Protein AF-A0A1G6PYT5-F1 (afdb_monomer_lite)

Radius of gyration: 17.28 Å; chains: 1; bounding box: 54×26×44 Å

InterPro domains:
  IPR001789 Signal transduction response regulator, receiver domain [PS50110] (5-76)
  IPR011006 CheY-like superfamily [SSF52172] (4-57)

Structure (mmCIF, N/CA/C/O backbone):
data_AF-A0A1G6PYT5-F1
#
_entry.id   AF-A0A1G6PYT5-F1
#
loop_
_atom_site.group_PDB
_atom_site.id
_atom_site.type_symbol
_atom_site.label_atom_id
_atom_site.label_alt_id
_atom_site.label_comp_id
_atom_site.label_asym_id
_atom_site.label_entity_id
_atom_site.label_seq_id
_atom_site.pdbx_PDB_ins_code
_atom_site.Cartn_x
_atom_site.Cartn_y
_atom_site.Cartn_z
_atom_site.occupancy
_atom_site.B_iso_or_equiv
_atom_site.auth_seq_id
_atom_site.auth_comp_id
_atom_site.auth_asym_id
_atom_site.auth_atom_id
_atom_site.pdbx_PDB_model_num
ATOM 1 N N . MET A 1 1 ? -16.653 -3.140 10.940 1.00 51.78 1 MET A N 1
ATOM 2 C CA . MET A 1 1 ? -15.202 -3.198 10.692 1.00 51.78 1 MET A CA 1
ATOM 3 C C . MET A 1 1 ? -15.056 -4.040 9.446 1.00 51.78 1 MET A C 1
ATOM 5 O O . MET A 1 1 ? -15.629 -5.125 9.428 1.00 51.78 1 MET A O 1
ATOM 9 N N . ALA A 1 2 ? -14.492 -3.504 8.369 1.00 58.75 2 ALA A N 1
ATOM 10 C CA . ALA A 1 2 ? -14.307 -4.303 7.165 1.00 58.75 2 ALA A CA 1
ATOM 11 C C . ALA A 1 2 ? -13.145 -5.274 7.424 1.00 58.75 2 ALA A C 1
ATOM 13 O O . ALA A 1 2 ? -12.019 -4.864 7.672 1.00 58.75 2 ALA A O 1
ATOM 14 N N . GLU A 1 3 ? -13.432 -6.573 7.446 1.00 76.88 3 GLU A N 1
ATOM 15 C CA . GLU A 1 3 ? -12.449 -7.624 7.741 1.00 76.88 3 GLU A CA 1
ATOM 16 C C . GLU A 1 3 ? -11.658 -8.017 6.484 1.00 76.88 3 GLU A C 1
ATOM 18 O O . GLU A 1 3 ? -11.577 -9.190 6.137 1.00 76.88 3 GLU A O 1
ATOM 23 N N . GLY A 1 4 ? -11.135 -7.032 5.753 1.00 91.94 4 GLY A N 1
ATOM 24 C CA . GLY A 1 4 ? -10.462 -7.257 4.475 1.00 91.94 4 GLY A CA 1
ATOM 25 C C . GLY A 1 4 ? -8.949 -7.086 4.546 1.00 91.94 4 GLY A C 1
ATOM 26 O O . GLY A 1 4 ? -8.432 -6.306 5.347 1.00 91.94 4 GLY A O 1
ATOM 27 N N . ASN A 1 5 ? -8.243 -7.748 3.638 1.00 95.44 5 ASN A N 1
ATOM 28 C CA . ASN A 1 5 ? -6.836 -7.538 3.329 1.00 95.44 5 ASN A CA 1
ATOM 29 C C . ASN A 1 5 ? -6.709 -6.857 1.959 1.00 95.44 5 ASN A C 1
ATOM 31 O O . ASN A 1 5 ? -7.287 -7.324 0.974 1.00 95.44 5 ASN A O 1
ATOM 35 N N . ILE A 1 6 ? -5.917 -5.788 1.874 1.00 96.38 6 ILE A N 1
ATOM 36 C CA . ILE A 1 6 ? -5.684 -5.035 0.637 1.00 96.38 6 ILE A CA 1
ATOM 37 C C . ILE A 1 6 ? -4.219 -5.096 0.197 1.00 96.38 6 ILE A C 1
ATOM 39 O O . ILE A 1 6 ? -3.294 -4.911 0.994 1.00 96.38 6 ILE A O 1
ATOM 43 N N . LEU A 1 7 ? -4.018 -5.334 -1.101 1.00 96.81 7 LEU A N 1
ATOM 44 C CA . LEU A 1 7 ? -2.745 -5.134 -1.790 1.00 96.81 7 LEU A CA 1
ATOM 45 C C . LEU A 1 7 ? -2.837 -3.878 -2.663 1.00 96.81 7 LEU A C 1
ATOM 47 O O . LEU A 1 7 ? -3.695 -3.798 -3.538 1.00 96.81 7 LEU A O 1
ATOM 51 N N . ILE A 1 8 ? -1.943 -2.919 -2.448 1.00 96.00 8 ILE A N 1
ATOM 52 C CA . ILE A 1 8 ? -1.863 -1.651 -3.178 1.00 96.00 8 ILE A CA 1
ATOM 53 C C . ILE A 1 8 ? -0.596 -1.653 -4.033 1.00 96.00 8 ILE A C 1
ATOM 55 O O . ILE A 1 8 ? 0.490 -1.972 -3.543 1.00 96.00 8 ILE A O 1
ATOM 59 N N . VAL A 1 9 ? -0.740 -1.306 -5.309 1.00 94.06 9 VAL A N 1
ATOM 60 C CA . VAL A 1 9 ? 0.332 -1.327 -6.307 1.00 94.06 9 VAL A CA 1
ATOM 61 C C . VAL A 1 9 ? 0.365 -0.000 -7.060 1.00 94.06 9 VAL A C 1
ATOM 63 O O . VAL A 1 9 ? -0.566 0.299 -7.806 1.00 94.06 9 VAL A O 1
ATOM 66 N N . ASP A 1 10 ? 1.443 0.759 -6.882 1.00 92.69 10 ASP A N 1
ATOM 67 C CA . ASP A 1 10 ? 1.643 2.101 -7.452 1.00 92.69 10 ASP A CA 1
ATOM 68 C C . ASP A 1 10 ? 3.156 2.383 -7.523 1.00 92.69 10 ASP A C 1
ATOM 70 O O . ASP A 1 10 ? 3.882 2.017 -6.601 1.00 92.69 10 ASP A O 1
ATOM 74 N N . ASP A 1 11 ? 3.668 2.998 -8.593 1.00 88.12 11 ASP A N 1
ATOM 75 C CA . ASP A 1 11 ? 5.100 3.318 -8.714 1.00 88.12 11 ASP A CA 1
ATOM 76 C C . ASP A 1 11 ? 5.505 4.587 -7.943 1.00 88.12 11 ASP A C 1
ATOM 78 O O . ASP A 1 11 ? 6.694 4.875 -7.770 1.00 88.12 11 ASP A O 1
ATOM 82 N N . ASN A 1 12 ? 4.528 5.323 -7.419 1.00 91.38 12 ASN A N 1
ATOM 83 C CA . ASN A 1 12 ? 4.717 6.490 -6.584 1.00 91.38 12 ASN A CA 1
ATOM 84 C C . ASN A 1 12 ? 4.685 6.124 -5.093 1.00 91.38 12 ASN A C 1
ATOM 86 O O . ASN A 1 12 ? 3.633 5.987 -4.467 1.00 91.38 12 ASN A O 1
ATOM 90 N N . LEU A 1 13 ? 5.868 6.087 -4.476 1.00 92.88 13 LEU A N 1
ATOM 91 C CA . LEU A 1 13 ? 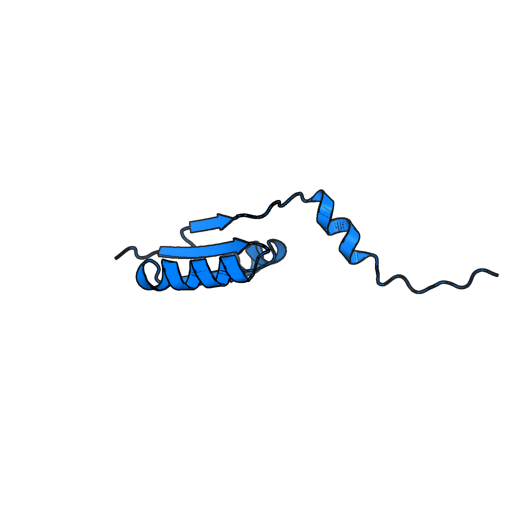6.018 5.803 -3.045 1.00 92.88 13 LEU A CA 1
ATOM 92 C C . LEU A 1 13 ? 5.209 6.751 -2.142 1.00 92.88 13 LEU A C 1
ATOM 94 O O . LEU A 1 13 ? 4.712 6.317 -1.107 1.00 92.88 13 LEU A O 1
ATOM 98 N N . ASN A 1 14 ? 5.032 8.022 -2.528 1.00 95.44 14 ASN A N 1
ATOM 99 C CA . ASN A 1 14 ? 4.235 8.963 -1.734 1.00 95.44 14 ASN A CA 1
ATOM 100 C C . ASN A 1 14 ? 2.749 8.583 -1.732 1.00 95.44 14 ASN A C 1
ATOM 102 O O . ASN A 1 14 ? 2.085 8.736 -0.709 1.00 95.44 14 ASN A O 1
ATOM 106 N N . ALA A 1 15 ? 2.236 8.078 -2.860 1.00 94.44 15 ALA A N 1
ATOM 107 C CA . ALA A 1 15 ? 0.865 7.5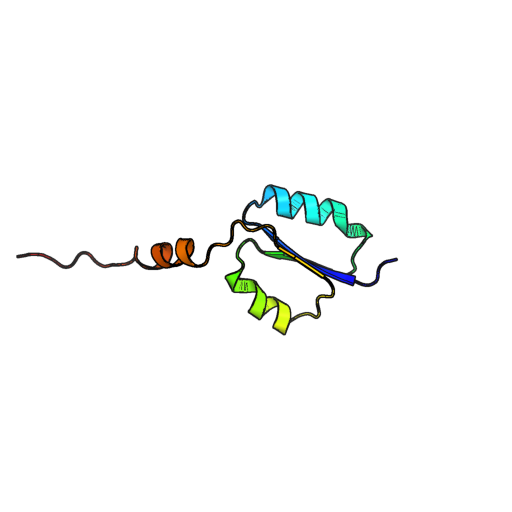88 -2.959 1.00 94.44 15 ALA A CA 1
ATOM 108 C C . ALA A 1 15 ? 0.683 6.321 -2.116 1.00 94.44 15 ALA A C 1
ATOM 110 O O . ALA A 1 15 ? -0.255 6.253 -1.324 1.00 94.44 15 ALA A O 1
ATOM 111 N N . LEU A 1 16 ? 1.631 5.377 -2.188 1.00 96.06 16 LEU A N 1
ATOM 112 C CA . LEU A 1 16 ? 1.628 4.180 -1.341 1.00 96.06 16 LEU A CA 1
ATOM 113 C C . LEU A 1 16 ? 1.606 4.530 0.152 1.00 96.06 16 LEU A C 1
ATOM 115 O O . LEU A 1 16 ? 0.773 4.002 0.884 1.00 96.06 16 LEU A O 1
ATOM 119 N N . THR A 1 17 ? 2.473 5.444 0.601 1.00 97.06 17 THR A N 1
ATOM 120 C CA . THR A 1 17 ? 2.507 5.880 2.007 1.00 97.06 17 THR A CA 1
ATOM 121 C C . THR A 1 17 ? 1.209 6.569 2.423 1.00 97.06 17 THR A C 1
ATOM 123 O O . THR A 1 17 ? 0.690 6.301 3.505 1.00 97.06 17 THR A O 1
ATOM 126 N N . ALA A 1 18 ? 0.659 7.446 1.578 1.00 97.38 18 ALA A N 1
ATOM 127 C CA . ALA A 1 18 ? -0.600 8.122 1.873 1.00 97.38 18 ALA A CA 1
ATOM 128 C C . ALA A 1 18 ? -1.760 7.123 1.994 1.00 97.38 18 ALA A C 1
ATOM 130 O O . ALA A 1 18 ? -2.512 7.182 2.963 1.00 97.38 18 ALA A O 1
ATOM 131 N N . LEU A 1 19 ? -1.877 6.182 1.055 1.00 96.62 19 LEU A N 1
ATOM 132 C CA . LEU A 1 19 ? -2.930 5.169 1.063 1.00 96.62 19 LEU A CA 1
ATOM 133 C C . LEU A 1 19 ? -2.804 4.212 2.251 1.00 96.62 19 LEU A C 1
ATOM 135 O O . LEU A 1 19 ? -3.814 3.883 2.863 1.00 96.62 19 LEU A O 1
ATOM 139 N N . GLU A 1 20 ? -1.586 3.805 2.617 1.00 96.50 20 GLU A N 1
ATOM 140 C CA . GLU A 1 20 ? -1.359 2.971 3.800 1.00 96.50 20 GLU A CA 1
ATOM 141 C C . GLU A 1 20 ? -1.835 3.669 5.081 1.00 96.50 20 GLU A C 1
ATOM 143 O O . GLU A 1 20 ? -2.575 3.074 5.861 1.00 96.50 20 GLU A O 1
ATOM 148 N N . LEU A 1 21 ? -1.506 4.954 5.260 1.00 97.00 21 LEU A N 1
ATOM 149 C CA . LEU A 1 21 ? -1.975 5.745 6.404 1.00 97.00 21 LEU A CA 1
ATOM 150 C C . LEU A 1 21 ? -3.489 5.989 6.378 1.00 97.00 21 LEU A C 1
ATOM 152 O O . LEU A 1 21 ? -4.131 5.968 7.425 1.00 97.00 21 LEU A O 1
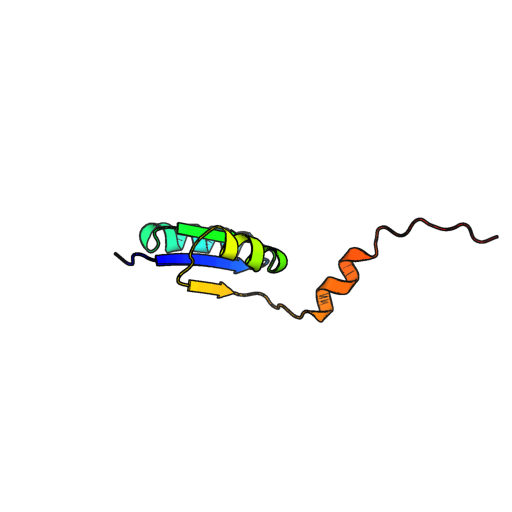ATOM 156 N N . MET A 1 22 ? -4.068 6.247 5.206 1.00 96.06 22 MET A N 1
ATOM 157 C CA . MET A 1 22 ? -5.500 6.529 5.071 1.00 96.06 22 MET A CA 1
ATOM 158 C C . MET A 1 22 ? -6.375 5.300 5.316 1.00 96.06 22 MET A C 1
ATOM 160 O O . MET A 1 22 ? -7.512 5.451 5.748 1.00 96.06 22 MET A O 1
ATOM 164 N N . LEU A 1 23 ? -5.867 4.103 5.018 1.00 95.25 23 LEU A N 1
ATOM 165 C CA . LEU A 1 23 ? -6.637 2.862 5.077 1.00 95.25 23 LEU A CA 1
ATOM 166 C C . LEU A 1 23 ? -6.347 2.022 6.327 1.00 95.25 23 LEU A C 1
ATOM 168 O O . LEU A 1 23 ? -6.991 0.989 6.502 1.00 95.25 23 LEU A O 1
ATOM 172 N N . GLN A 1 24 ? -5.407 2.442 7.187 1.00 93.81 24 GLN A N 1
ATOM 173 C CA . GLN A 1 24 ? -4.917 1.659 8.335 1.00 93.81 24 GLN A CA 1
ATOM 174 C C . GLN A 1 24 ? -6.017 1.166 9.286 1.00 93.81 24 GLN A C 1
ATOM 176 O O . GLN A 1 24 ? -5.883 0.086 9.852 1.00 93.81 24 GLN A O 1
ATOM 181 N N . ASP A 1 25 ? -7.105 1.927 9.427 1.00 93.56 25 ASP A N 1
ATOM 182 C CA . ASP A 1 25 ? -8.228 1.593 10.312 1.00 93.56 25 ASP A CA 1
ATOM 183 C C . ASP A 1 25 ? -9.363 0.833 9.593 1.00 93.56 25 ASP A C 1
ATOM 185 O O . ASP A 1 25 ? -10.301 0.354 10.234 1.00 93.56 25 ASP A O 1
ATOM 189 N N . GLU A 1 26 ? -9.285 0.707 8.265 1.00 93.56 26 GLU A N 1
ATOM 190 C CA . GLU A 1 26 ? -10.328 0.113 7.418 1.00 93.56 26 GLU A CA 1
ATOM 191 C C . GLU A 1 26 ? -10.017 -1.332 7.000 1.00 93.56 26 GLU A C 1
ATOM 193 O O . GLU A 1 26 ? -10.927 -2.060 6.606 1.00 93.56 26 GLU A O 1
ATOM 198 N N . PHE A 1 27 ? -8.753 -1.761 7.075 1.00 94.94 27 PHE A N 1
ATOM 199 C CA . PHE A 1 27 ? -8.303 -3.090 6.647 1.00 94.94 27 PHE A CA 1
ATOM 200 C C . PHE A 1 27 ? -7.470 -3.785 7.727 1.00 94.94 27 PHE A C 1
ATOM 202 O O . PHE A 1 27 ? -6.685 -3.162 8.434 1.00 94.94 27 PHE A O 1
ATOM 209 N N . ASN A 1 28 ? -7.577 -5.112 7.796 1.00 93.94 28 ASN A N 1
ATOM 210 C CA . ASN A 1 28 ? -6.790 -5.940 8.715 1.00 93.94 28 ASN A CA 1
ATOM 211 C C . ASN A 1 28 ? -5.322 -6.050 8.287 1.00 93.94 28 ASN A C 1
ATOM 213 O O . ASN A 1 28 ? -4.420 -6.148 9.120 1.00 93.94 28 ASN A O 1
ATOM 217 N N . LEU A 1 29 ? -5.083 -6.069 6.976 1.00 93.50 29 LEU A N 1
ATOM 218 C CA . LEU A 1 29 ? -3.754 -6.130 6.389 1.00 93.50 29 LEU A CA 1
ATOM 219 C C . LEU A 1 29 ? -3.680 -5.174 5.212 1.00 93.50 29 LEU A C 1
ATOM 221 O O . LEU A 1 29 ? -4.427 -5.311 4.245 1.00 93.50 29 LEU A O 1
ATOM 225 N N . ILE A 1 30 ? -2.703 -4.279 5.262 1.00 95.62 30 ILE A N 1
ATOM 226 C CA . ILE A 1 30 ? -2.325 -3.444 4.130 1.00 95.62 30 ILE A CA 1
ATOM 227 C C . ILE A 1 30 ? -0.942 -3.887 3.682 1.00 95.62 30 ILE A C 1
ATOM 229 O O . ILE A 1 30 ? -0.002 -3.969 4.478 1.00 95.62 30 ILE A O 1
ATOM 233 N N . LYS A 1 31 ? -0.816 -4.215 2.397 1.00 96.50 31 LYS A N 1
ATOM 234 C CA . LYS A 1 31 ? 0.478 -4.394 1.745 1.00 96.50 31 LYS A CA 1
ATOM 235 C C . LYS A 1 31 ? 0.596 -3.448 0.575 1.00 96.50 31 LYS A C 1
ATOM 237 O O . LYS A 1 31 ? -0.312 -3.339 -0.236 1.00 96.50 31 LYS A O 1
ATOM 242 N N . THR A 1 32 ? 1.746 -2.805 0.491 1.00 96.00 32 THR A N 1
ATOM 243 C CA . THR A 1 32 ? 2.122 -1.917 -0.598 1.00 96.00 32 THR A CA 1
ATOM 244 C C . THR A 1 32 ? 3.277 -2.552 -1.366 1.00 96.00 32 THR A C 1
ATOM 246 O O . THR A 1 32 ? 4.165 -3.178 -0.780 1.00 96.00 32 THR A O 1
ATOM 249 N N . ILE A 1 33 ? 3.250 -2.439 -2.689 1.00 94.38 33 ILE A N 1
ATOM 250 C CA . ILE A 1 33 ? 4.365 -2.800 -3.565 1.00 94.38 33 ILE A CA 1
ATOM 251 C C . ILE A 1 33 ? 4.504 -1.730 -4.648 1.00 94.38 33 ILE A C 1
ATOM 253 O O . ILE A 1 33 ? 3.514 -1.221 -5.162 1.00 94.38 33 ILE A O 1
ATOM 257 N N . ASP A 1 34 ? 5.736 -1.418 -5.029 1.00 91.81 34 ASP A N 1
ATOM 258 C CA . ASP A 1 34 ? 6.052 -0.413 -6.054 1.00 91.81 34 ASP A CA 1
ATOM 259 C C . ASP A 1 34 ? 6.188 -1.008 -7.466 1.00 91.81 34 ASP A C 1
ATOM 261 O O . ASP A 1 34 ? 6.434 -0.325 -8.464 1.00 91.81 34 ASP A O 1
ATOM 265 N N . ASN A 1 35 ? 6.083 -2.334 -7.560 1.00 88.25 35 ASN A N 1
ATOM 266 C CA . ASN A 1 35 ? 6.357 -3.060 -8.780 1.00 88.25 35 ASN A CA 1
ATOM 267 C C . ASN A 1 35 ? 5.400 -4.250 -8.951 1.00 88.25 35 ASN A C 1
ATOM 269 O O . ASN A 1 35 ? 5.465 -5.213 -8.181 1.00 88.25 35 ASN A O 1
ATOM 273 N N . PRO A 1 36 ? 4.589 -4.266 -10.027 1.00 87.25 36 PRO A N 1
ATOM 274 C CA . PRO A 1 36 ? 3.586 -5.305 -10.257 1.00 87.25 36 PRO A CA 1
ATOM 275 C C . PRO A 1 36 ? 4.174 -6.707 -10.468 1.00 87.25 36 PRO A C 1
ATOM 277 O O . PRO A 1 36 ? 3.466 -7.697 -10.315 1.00 87.25 36 PRO A O 1
ATOM 280 N N . ILE A 1 37 ? 5.476 -6.828 -10.762 1.00 89.25 37 ILE A N 1
ATOM 281 C CA . ILE A 1 37 ? 6.162 -8.130 -10.857 1.00 89.25 37 ILE A CA 1
ATOM 282 C C . ILE A 1 37 ? 6.075 -8.905 -9.533 1.00 89.25 37 ILE A C 1
ATOM 284 O O . ILE A 1 37 ? 6.141 -10.132 -9.536 1.00 89.25 37 ILE A O 1
ATOM 288 N N . HIS A 1 38 ? 5.902 -8.215 -8.405 1.00 90.75 38 HIS A N 1
ATOM 289 C CA . HIS A 1 38 ? 5.807 -8.851 -7.096 1.00 90.75 38 HIS A CA 1
ATOM 290 C C . HIS A 1 38 ? 4.394 -9.319 -6.734 1.00 90.75 38 HIS A C 1
ATOM 292 O O . HIS A 1 38 ? 4.264 -10.071 -5.771 1.00 90.75 38 HIS A O 1
ATOM 298 N N . ILE A 1 39 ? 3.360 -8.967 -7.513 1.00 91.69 39 ILE A N 1
ATOM 299 C CA . ILE A 1 39 ? 1.967 -9.360 -7.232 1.00 91.69 39 ILE A CA 1
ATOM 300 C C . ILE A 1 39 ? 1.837 -10.877 -7.014 1.00 91.69 39 ILE A C 1
ATOM 302 O O . ILE A 1 39 ? 1.332 -11.256 -5.959 1.00 91.69 39 ILE A O 1
ATOM 306 N N . PRO A 1 40 ? 2.332 -11.768 -7.905 1.00 92.88 40 PRO A N 1
ATOM 307 C CA . PRO A 1 40 ? 2.150 -13.210 -7.722 1.00 92.88 40 PRO A CA 1
ATOM 308 C C . PRO A 1 40 ? 2.755 -13.715 -6.409 1.00 92.88 40 PRO A C 1
ATOM 310 O O . PRO A 1 40 ? 2.098 -14.417 -5.648 1.00 92.88 40 PRO A O 1
ATOM 313 N N . ALA A 1 41 ? 3.973 -13.271 -6.086 1.00 93.44 41 ALA A N 1
ATOM 314 C CA . ALA A 1 41 ? 4.671 -13.689 -4.875 1.00 93.44 41 ALA A CA 1
ATOM 315 C C . ALA A 1 41 ? 3.964 -13.238 -3.585 1.00 93.44 41 ALA A C 1
ATOM 317 O O . ALA A 1 41 ? 4.120 -13.888 -2.551 1.00 93.44 41 ALA A O 1
ATOM 318 N N . PHE A 1 42 ? 3.226 -12.125 -3.621 1.00 93.06 42 PHE A N 1
ATOM 319 C CA . PHE A 1 42 ? 2.427 -11.656 -2.489 1.00 93.06 42 PHE A CA 1
ATOM 320 C C . PHE A 1 42 ? 1.097 -12.403 -2.385 1.00 93.06 42 PHE A C 1
ATOM 322 O O . PHE A 1 42 ? 0.750 -12.838 -1.286 1.00 93.06 42 PHE A O 1
ATOM 329 N N . MET A 1 43 ? 0.405 -12.600 -3.511 1.00 91.12 43 MET A N 1
ATOM 330 C CA . MET A 1 43 ? -0.862 -13.340 -3.587 1.00 91.12 43 MET A CA 1
ATOM 331 C C . MET A 1 43 ? -0.708 -14.807 -3.156 1.00 91.12 43 MET A C 1
ATOM 333 O O . MET A 1 43 ? -1.622 -15.378 -2.575 1.00 91.12 43 MET A O 1
ATOM 337 N N . GLU A 1 44 ? 0.455 -15.420 -3.393 1.00 93.50 44 GLU A N 1
ATOM 338 C CA . GLU A 1 44 ? 0.762 -16.778 -2.915 1.00 93.50 44 GLU A CA 1
ATOM 339 C C . GLU A 1 44 ? 0.958 -16.855 -1.392 1.00 93.50 44 GLU A C 1
ATOM 341 O O . GLU A 1 44 ? 0.758 -17.910 -0.793 1.00 93.50 44 GLU A O 1
ATOM 346 N N . ARG A 1 45 ? 1.388 -15.758 -0.755 1.00 91.19 45 ARG A N 1
ATOM 347 C CA . ARG A 1 45 ? 1.751 -15.735 0.673 1.00 91.19 45 ARG A CA 1
ATOM 348 C C . ARG A 1 45 ? 0.616 -15.285 1.578 1.00 91.19 45 ARG A C 1
ATOM 350 O O . ARG A 1 45 ? 0.612 -15.663 2.745 1.00 91.19 45 ARG A O 1
ATOM 357 N N . ASN A 1 46 ? -0.290 -14.449 1.078 1.00 89.19 46 ASN A N 1
ATOM 358 C CA . ASN A 1 46 ? -1.369 -13.867 1.869 1.00 89.19 46 ASN A CA 1
ATOM 359 C C . ASN A 1 46 ? -2.671 -13.854 1.058 1.00 89.19 46 ASN A C 1
ATOM 361 O O . ASN A 1 46 ? -2.633 -13.519 -0.127 1.00 89.19 46 ASN A O 1
ATOM 365 N N . PRO A 1 47 ? -3.821 -14.153 1.684 1.00 91.00 47 PRO A N 1
ATOM 366 C CA . PRO A 1 47 ? -5.112 -13.929 1.055 1.00 91.00 47 PRO A CA 1
ATOM 367 C C . PRO A 1 47 ? -5.394 -12.423 1.013 1.00 91.00 47 PRO A C 1
ATOM 369 O O . PRO A 1 47 ? -5.395 -11.771 2.056 1.00 91.00 47 PRO A O 1
ATOM 372 N N . PHE A 1 48 ? -5.623 -11.875 -0.179 1.00 95.56 48 PHE A N 1
ATOM 373 C CA . PHE A 1 48 ? -6.076 -10.497 -0.371 1.00 95.56 48 PHE A CA 1
ATOM 374 C C . PHE A 1 48 ? -7.510 -10.495 -0.897 1.00 95.56 48 PHE A C 1
ATOM 376 O O . PHE A 1 48 ? -7.819 -11.230 -1.835 1.00 95.56 48 PHE A O 1
ATOM 383 N N . ASP A 1 49 ? -8.359 -9.652 -0.316 1.00 94.94 49 ASP A N 1
ATOM 384 C CA . ASP A 1 49 ? -9.763 -9.490 -0.711 1.00 94.94 49 ASP A CA 1
ATOM 385 C C . ASP A 1 49 ? -9.917 -8.423 -1.796 1.00 94.94 49 ASP A C 1
ATOM 3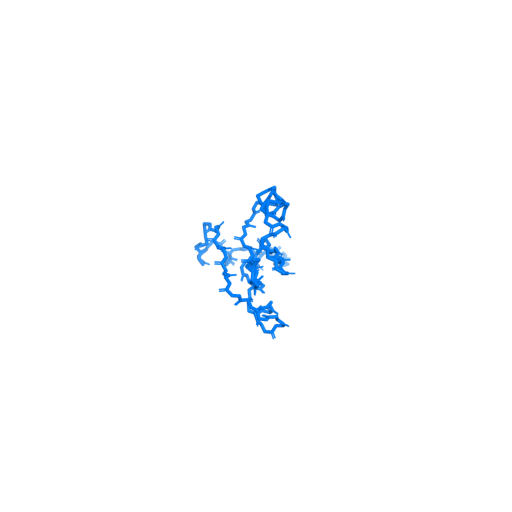87 O O . ASP A 1 49 ? -10.811 -8.492 -2.640 1.00 94.94 49 ASP A O 1
ATOM 391 N N . VAL A 1 50 ? -9.019 -7.434 -1.786 1.00 94.12 50 VAL A N 1
ATOM 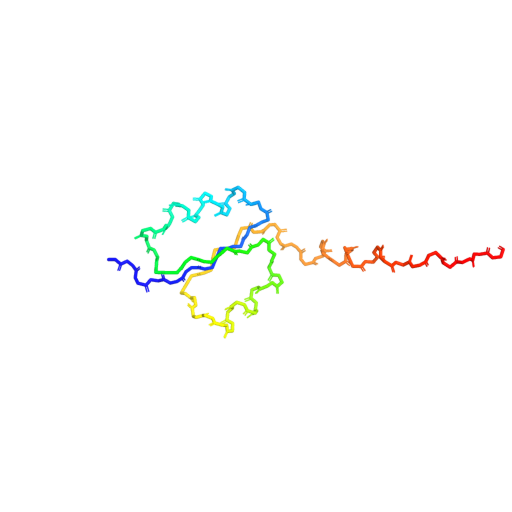392 C CA . VAL A 1 50 ? -8.996 -6.325 -2.739 1.00 94.12 50 VAL A CA 1
ATOM 393 C C . VAL A 1 50 ? -7.570 -6.088 -3.226 1.00 94.12 50 VAL A C 1
ATOM 395 O O . VAL A 1 50 ? -6.616 -6.089 -2.447 1.00 94.12 50 VAL A O 1
ATOM 398 N N . VAL A 1 51 ? -7.430 -5.836 -4.528 1.00 93.31 51 VAL A N 1
ATOM 399 C CA . VAL A 1 51 ? -6.186 -5.347 -5.132 1.00 93.31 51 VAL A CA 1
ATOM 400 C C . VAL A 1 51 ? -6.460 -3.985 -5.761 1.00 93.31 51 VAL A C 1
ATOM 402 O O . VAL A 1 51 ? -7.293 -3.876 -6.659 1.00 93.31 51 VAL A O 1
ATOM 405 N N . LEU A 1 52 ? -5.757 -2.954 -5.293 1.00 93.25 52 LEU A N 1
ATOM 406 C CA . LEU A 1 52 ? -5.771 -1.609 -5.862 1.00 93.25 52 LEU A CA 1
ATOM 407 C C . LEU A 1 52 ? -4.529 -1.439 -6.745 1.00 93.25 52 LEU A C 1
ATOM 409 O O . LEU A 1 52 ? -3.407 -1.476 -6.248 1.00 93.25 52 LEU A O 1
ATOM 413 N N . LEU A 1 53 ? -4.734 -1.290 -8.054 1.00 89.50 53 LEU A N 1
ATOM 414 C CA . LEU A 1 53 ? -3.668 -1.206 -9.054 1.00 89.50 53 LEU A CA 1
ATOM 415 C C . LEU A 1 53 ? -3.781 0.122 -9.814 1.00 89.50 53 LEU A C 1
ATOM 417 O O . LEU A 1 53 ? -4.598 0.229 -10.726 1.00 89.50 53 LEU A O 1
ATOM 421 N N . ASP A 1 54 ? -2.944 1.098 -9.457 1.00 72.25 54 ASP A N 1
ATOM 422 C CA . ASP A 1 54 ? -2.794 2.377 -10.168 1.00 72.25 54 ASP A CA 1
ATOM 423 C C . ASP A 1 54 ? -1.392 2.461 -10.769 1.00 72.25 54 ASP A C 1
ATOM 425 O O . ASP A 1 54 ? -0.517 3.221 -10.374 1.00 72.25 54 ASP A O 1
ATOM 429 N N . MET A 1 55 ? -1.139 1.569 -11.716 1.00 66.00 55 MET A N 1
ATOM 430 C CA . MET A 1 55 ? 0.064 1.629 -12.521 1.00 66.00 55 MET A CA 1
ATOM 431 C C . MET A 1 55 ? -0.377 2.041 -13.918 1.00 66.00 55 MET A C 1
ATOM 433 O O . MET A 1 55 ? -1.258 1.403 -14.498 1.00 66.00 55 MET A O 1
ATOM 437 N N . ASN A 1 56 ? 0.337 2.974 -14.547 1.00 63.06 56 ASN A N 1
ATOM 438 C CA . ASN A 1 56 ? 0.390 3.086 -16.012 1.00 63.06 56 ASN A CA 1
ATOM 439 C C . ASN A 1 56 ? 1.086 1.843 -16.628 1.00 63.06 56 ASN A C 1
ATOM 441 O O . ASN A 1 56 ? 1.994 1.943 -17.459 1.00 63.06 56 ASN A O 1
ATOM 445 N N . PHE A 1 57 ? 0.705 0.644 -16.178 1.00 55.78 57 PHE A N 1
ATOM 446 C CA . PHE A 1 57 ? 1.323 -0.631 -16.476 1.00 55.78 57 PHE A CA 1
ATOM 447 C C . PHE A 1 57 ? 1.034 -0.998 -17.922 1.00 55.78 57 PHE A C 1
ATOM 449 O O . PHE A 1 57 ? 0.025 -1.605 -18.268 1.00 55.78 57 PHE A O 1
ATOM 456 N N . THR A 1 58 ? 1.973 -0.633 -18.783 1.00 56.88 58 THR A N 1
ATOM 457 C CA . THR A 1 58 ? 2.086 -1.180 -20.127 1.00 56.88 58 THR A CA 1
ATOM 458 C C . THR A 1 58 ? 3.208 -2.217 -20.094 1.00 56.88 58 THR A C 1
ATOM 460 O O . THR A 1 58 ? 4.365 -1.844 -19.879 1.00 56.88 58 THR A O 1
ATOM 463 N N . PRO A 1 59 ? 2.916 -3.514 -20.318 1.00 58.09 59 PRO A N 1
ATOM 464 C CA . PRO A 1 59 ? 3.925 -4.578 -20.345 1.00 58.09 59 PRO A CA 1
ATOM 465 C C . PRO A 1 59 ? 5.130 -4.258 -21.249 1.00 58.09 59 PRO A C 1
ATOM 467 O O . PRO A 1 59 ? 6.253 -4.663 -20.959 1.00 58.09 59 PRO A O 1
ATOM 470 N N . ALA A 1 60 ? 4.908 -3.465 -22.303 1.00 58.81 60 ALA A N 1
ATOM 471 C CA . ALA A 1 60 ? 5.925 -3.035 -23.257 1.00 58.81 60 ALA A CA 1
ATOM 472 C C . ALA A 1 60 ? 7.038 -2.141 -22.664 1.00 58.81 60 ALA A C 1
ATOM 474 O O . ALA A 1 60 ? 8.147 -2.161 -23.183 1.00 58.81 60 ALA A O 1
ATOM 475 N N . LYS A 1 61 ? 6.801 -1.392 -21.574 1.00 52.31 61 LYS A N 1
ATOM 476 C CA . LYS A 1 61 ? 7.783 -0.421 -21.039 1.00 52.31 61 LYS A CA 1
ATOM 477 C C . LYS A 1 61 ? 8.853 -1.008 -20.106 1.00 52.31 61 LYS A C 1
ATOM 479 O O . LYS A 1 61 ? 9.836 -0.330 -19.834 1.00 52.31 61 LYS A O 1
ATOM 484 N N . LYS A 1 62 ? 8.704 -2.243 -19.602 1.00 52.00 62 LYS A N 1
ATOM 485 C CA . LYS A 1 62 ? 9.679 -2.856 -18.663 1.00 52.00 62 LYS A CA 1
ATOM 486 C C . LYS A 1 62 ? 10.663 -3.842 -19.294 1.00 52.00 62 LYS A C 1
ATOM 488 O O . LYS A 1 62 ? 11.621 -4.224 -18.622 1.00 52.00 62 LYS A O 1
ATOM 493 N N . ALA A 1 63 ? 10.467 -4.238 -20.553 1.00 56.06 63 ALA A N 1
ATOM 494 C CA . ALA A 1 63 ? 11.411 -5.114 -21.251 1.00 56.06 63 ALA A CA 1
ATOM 495 C C . ALA A 1 63 ? 12.785 -4.444 -21.463 1.00 56.06 63 ALA A C 1
ATOM 497 O O . ALA A 1 63 ? 13.800 -5.127 -21.425 1.00 56.06 63 ALA A O 1
ATOM 498 N N . GLU A 1 64 ? 12.836 -3.113 -21.574 1.00 49.62 64 GLU A N 1
ATOM 499 C CA . GLU A 1 64 ? 14.079 -2.368 -21.832 1.00 49.62 64 GLU A CA 1
ATOM 500 C C . GLU A 1 64 ? 14.988 -2.215 -20.596 1.00 49.62 64 GLU A C 1
ATOM 502 O O . GLU A 1 64 ? 16.184 -1.971 -20.731 1.00 49.62 64 GLU A O 1
ATOM 507 N N . MET A 1 65 ? 14.474 -2.402 -19.373 1.00 51.91 65 MET A N 1
ATOM 508 C CA . MET A 1 65 ? 15.259 -2.157 -18.151 1.00 51.91 65 MET A CA 1
ATOM 509 C C . MET A 1 65 ? 16.123 -3.354 -17.708 1.00 51.91 65 MET A C 1
ATOM 511 O O . MET A 1 65 ? 16.829 -3.261 -16.705 1.00 51.91 65 MET A O 1
ATOM 515 N N . LYS A 1 66 ? 16.101 -4.477 -18.446 1.00 52.62 66 LYS A N 1
ATOM 516 C CA . LYS A 1 66 ? 16.948 -5.657 -18.177 1.00 52.62 66 LYS A CA 1
ATOM 517 C C . LYS A 1 66 ? 18.222 -5.744 -19.029 1.00 52.62 66 LYS A C 1
ATOM 519 O O . LYS A 1 66 ? 19.065 -6.581 -18.720 1.00 52.62 66 LYS A O 1
ATOM 524 N N . ASP A 1 67 ? 18.422 -4.850 -20.000 1.00 51.84 67 ASP A N 1
ATOM 525 C CA . ASP A 1 67 ? 19.521 -4.981 -20.973 1.00 51.84 67 ASP A CA 1
ATOM 526 C C . ASP A 1 67 ? 20.764 -4.115 -20.669 1.00 51.84 67 ASP A C 1
ATOM 528 O O . ASP A 1 67 ? 21.774 -4.190 -21.369 1.00 51.84 67 ASP A O 1
ATOM 532 N N . SER A 1 68 ? 20.767 -3.340 -19.578 1.00 49.56 68 SER A N 1
ATOM 533 C CA . SER A 1 68 ? 21.890 -2.443 -19.232 1.00 49.56 68 SER A CA 1
ATOM 534 C C . SER A 1 68 ? 23.081 -3.115 -18.525 1.00 49.56 68 SER A C 1
ATOM 536 O O . SER A 1 68 ? 24.005 -2.425 -18.096 1.00 49.56 68 SER A O 1
ATOM 538 N N . SER A 1 69 ? 23.122 -4.447 -18.429 1.00 51.81 69 SER A N 1
ATOM 539 C CA . SER A 1 69 ? 24.312 -5.212 -18.010 1.00 51.81 69 SER A CA 1
ATOM 540 C C . SER A 1 69 ? 24.958 -5.976 -19.177 1.00 51.81 69 SER A C 1
ATOM 542 O O . SER A 1 69 ? 25.430 -7.100 -19.034 1.00 51.81 69 SER A O 1
ATOM 544 N N . GLY A 1 70 ? 25.027 -5.355 -20.356 1.00 45.19 70 GLY A N 1
ATOM 545 C CA . GLY A 1 70 ? 25.837 -5.836 -21.474 1.00 45.19 70 GLY A CA 1
ATOM 546 C C . GLY A 1 70 ? 27.289 -5.369 -21.362 1.00 45.19 70 GLY A C 1
ATOM 547 O O . GLY A 1 70 ? 27.603 -4.217 -21.656 1.00 45.19 70 GLY A O 1
ATOM 548 N N . SER A 1 71 ? 28.196 -6.268 -20.965 1.00 43.84 71 SER A N 1
ATOM 549 C CA . SER A 1 71 ? 29.644 -6.096 -21.121 1.00 43.84 71 SER A CA 1
ATOM 550 C C . SER A 1 71 ? 29.988 -5.513 -22.498 1.00 43.84 71 SER A C 1
ATOM 552 O O . SER A 1 71 ? 29.661 -6.109 -23.525 1.00 43.84 71 SER A O 1
ATOM 554 N N . LYS A 1 72 ? 30.707 -4.381 -22.523 1.00 45.41 72 LYS A N 1
ATOM 555 C CA . LYS A 1 72 ? 31.401 -3.876 -23.718 1.00 45.41 72 LYS A CA 1
ATOM 556 C C . LYS A 1 72 ? 32.309 -4.983 -24.263 1.00 45.41 72 LYS A C 1
ATOM 558 O O . LYS A 1 72 ? 33.416 -5.181 -23.767 1.00 45.41 72 LYS A O 1
ATOM 563 N N . LYS A 1 73 ? 31.853 -5.709 -25.287 1.00 47.34 73 LYS A N 1
ATOM 564 C CA . LYS A 1 73 ? 32.732 -6.529 -26.124 1.00 47.34 73 LYS A CA 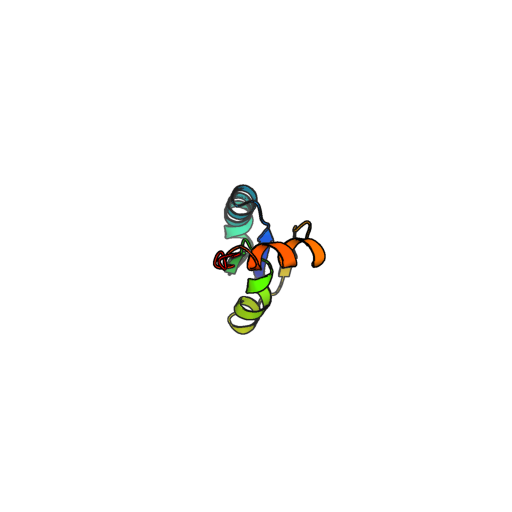1
ATOM 565 C C . LYS A 1 73 ? 33.600 -5.589 -26.953 1.00 47.34 73 LYS A C 1
ATOM 567 O O . LYS A 1 73 ? 33.090 -4.718 -27.652 1.00 47.34 73 LYS A O 1
ATOM 572 N N . HIS A 1 74 ? 34.911 -5.778 -26.839 1.00 46.16 74 HIS A N 1
ATOM 573 C CA . HIS A 1 74 ? 35.925 -5.183 -27.700 1.00 46.16 74 HIS A CA 1
ATOM 574 C C . HIS A 1 74 ? 35.562 -5.357 -29.180 1.00 46.16 74 HIS A C 1
ATOM 576 O O . HIS A 1 74 ? 35.416 -6.487 -29.647 1.00 46.16 74 HIS A O 1
ATOM 582 N N . SER A 1 75 ? 35.465 -4.246 -29.913 1.00 50.94 75 SER A N 1
ATOM 583 C CA . SER A 1 75 ? 35.682 -4.268 -31.357 1.00 50.94 75 SER A CA 1
ATOM 584 C C . SER A 1 75 ? 37.174 -4.121 -31.610 1.00 50.94 75 SER A C 1
ATOM 586 O O . SER A 1 75 ? 37.827 -3.281 -30.990 1.00 50.94 75 SER A O 1
ATOM 588 N N . ARG A 1 76 ? 37.664 -4.987 -32.495 1.00 51.34 76 ARG A N 1
ATOM 589 C CA . ARG A 1 76 ? 38.941 -4.863 -33.196 1.00 51.34 76 ARG A CA 1
ATOM 590 C C . ARG A 1 76 ? 39.034 -3.534 -33.936 1.00 51.34 76 ARG A C 1
ATOM 592 O O . ARG A 1 76 ? 37.951 -3.011 -34.298 1.00 51.34 76 ARG A O 1
#

Sequence (76 aa):
MAEGNILIVDDNLNALTALELMLQDEFNLIKTIDNPIHIPAFMERNPFDVVLLDMNFTPAKKAEMKDSSGSKKHSR

pLDDT: mean 80.19, std 19.22, range [43.84, 97.38]

Secondary structure (DSSP, 8-state):
----EEEEEES-HHHHHHHHHHHTTT-SEEEEES-GGGHHHHHTTS--SEEEEE----GGGSGGGG-TT---PPP-

Organism: NCBI:txid1640674

Foldseek 3Di:
DQAFAEEEEALDPVVLVVCCVVCVVPYPHYHYDNDCVCVVVVVVVDPGPYYHHDDPDDVVPPVVVPPVPDPPDDDD